Protein AF-A0A496VZT8-F1 (afdb_monomer_lite)

Secondary structure (DSSP, 8-state):
---------HHHHHHHHTGGGGT-SSHHHHHHHHHHHHHHHHHHHHHHHHHHHHHHHHHHH-HHHHHHHHHHHTT---

pLDDT: mean 87.44, std 7.31, range [63.03, 96.38]

Sequence (78 aa):
MTTIELTLEDSQIHFLEQCQSYGFKDKSEAIRAAIQYFSEQLEGQRQLEDSAKLYAEIYETNEETRALTESALSGWPK

Structure (mmCIF, N/CA/C/O backbone):
data_AF-A0A496VZT8-F1
#
_entry.id   AF-A0A4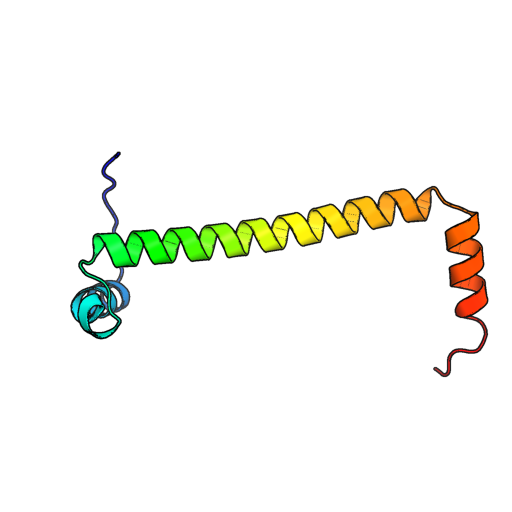96VZT8-F1
#
loop_
_atom_site.group_PDB
_atom_site.id
_atom_site.type_symbol
_atom_site.label_atom_id
_atom_site.label_alt_id
_atom_site.label_comp_id
_atom_site.label_asym_id
_atom_site.label_entity_id
_atom_site.label_seq_id
_atom_site.pdbx_PDB_ins_code
_atom_site.Cartn_x
_atom_site.Cartn_y
_atom_site.Cartn_z
_atom_site.occupancy
_atom_site.B_iso_or_equiv
_atom_site.auth_seq_id
_atom_site.auth_comp_id
_atom_site.auth_asym_id
_atom_site.auth_atom_id
_atom_site.pdbx_PDB_model_num
ATOM 1 N N . MET A 1 1 ? 9.426 -3.541 15.302 1.00 63.03 1 MET A N 1
ATOM 2 C CA . MET A 1 1 ? 8.255 -2.693 14.992 1.00 63.03 1 MET A CA 1
ATOM 3 C C . MET A 1 1 ? 8.536 -1.316 15.543 1.00 63.03 1 MET A C 1
ATOM 5 O O . MET A 1 1 ? 8.915 -1.225 16.703 1.00 63.03 1 MET A O 1
ATOM 9 N N . THR A 1 2 ? 8.397 -0.291 14.711 1.00 82.62 2 THR A N 1
ATOM 10 C CA . THR A 1 2 ? 8.558 1.110 15.114 1.00 82.62 2 THR A CA 1
ATOM 11 C C . THR A 1 2 ? 7.169 1.722 15.236 1.00 82.62 2 THR A C 1
ATOM 13 O O . THR A 1 2 ? 6.309 1.443 14.400 1.00 82.62 2 THR A O 1
ATOM 16 N N . THR A 1 3 ? 6.929 2.504 16.283 1.00 85.44 3 THR A N 1
ATOM 17 C CA . THR A 1 3 ? 5.646 3.181 16.498 1.00 85.44 3 THR A CA 1
ATOM 18 C C . THR A 1 3 ? 5.688 4.553 15.837 1.00 85.44 3 THR A C 1
ATOM 20 O O . THR A 1 3 ? 6.694 5.251 15.945 1.00 85.44 3 THR A O 1
ATOM 23 N N . ILE A 1 4 ? 4.608 4.929 15.156 1.00 87.50 4 ILE A N 1
ATOM 24 C CA . ILE A 1 4 ? 4.428 6.255 14.560 1.00 87.50 4 ILE A CA 1
ATOM 25 C C . ILE A 1 4 ? 3.147 6.875 15.117 1.00 87.50 4 ILE A C 1
ATOM 27 O O . ILE A 1 4 ? 2.170 6.161 15.348 1.00 87.50 4 ILE A O 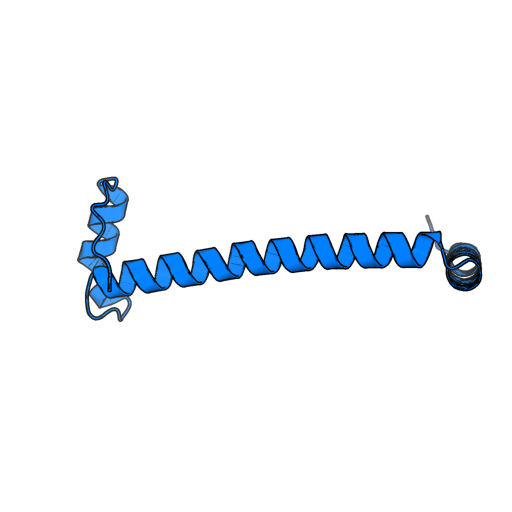1
ATOM 31 N N . GLU A 1 5 ? 3.154 8.185 15.334 1.00 91.31 5 GLU A N 1
ATOM 32 C CA . GLU A 1 5 ? 1.942 8.951 15.623 1.00 91.31 5 GLU A CA 1
ATOM 33 C C . GLU A 1 5 ? 1.380 9.498 14.311 1.00 91.31 5 GLU A C 1
ATOM 35 O O . GLU A 1 5 ? 2.123 9.977 13.454 1.00 91.31 5 GLU A O 1
ATOM 40 N N . LEU A 1 6 ? 0.066 9.377 14.137 1.00 88.62 6 LEU A N 1
ATOM 41 C CA . LEU A 1 6 ? -0.640 9.756 12.920 1.00 88.62 6 LEU A CA 1
ATOM 42 C C . LEU A 1 6 ? -1.795 10.677 13.292 1.00 88.62 6 LEU A C 1
ATOM 44 O O . LEU A 1 6 ? -2.599 10.344 14.162 1.00 88.62 6 LEU A O 1
ATOM 48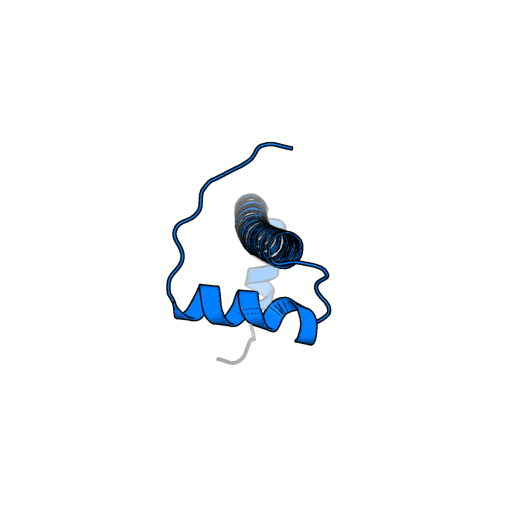 N N . THR A 1 7 ? -1.897 11.799 12.590 1.00 93.06 7 THR A N 1
ATOM 49 C CA . THR A 1 7 ? -3.082 12.655 12.630 1.00 93.06 7 THR A CA 1
ATOM 50 C C . THR A 1 7 ? -3.976 12.274 11.462 1.00 93.06 7 THR A C 1
ATOM 52 O O . THR A 1 7 ? -3.518 12.241 10.321 1.00 93.06 7 THR A O 1
ATOM 55 N N . LEU A 1 8 ? -5.236 11.971 11.754 1.00 92.81 8 LEU A N 1
ATOM 56 C CA . LEU A 1 8 ? -6.228 11.531 10.780 1.00 92.81 8 LEU A CA 1
ATOM 57 C C . LEU A 1 8 ? -7.442 12.455 10.837 1.00 92.81 8 LEU A C 1
ATOM 59 O O . LEU A 1 8 ? -7.735 13.035 11.882 1.00 92.81 8 LEU A O 1
ATOM 63 N N . GLU A 1 9 ? -8.146 12.570 9.718 1.00 96.38 9 GLU A N 1
ATOM 64 C CA . GLU A 1 9 ? -9.427 13.275 9.674 1.00 96.38 9 GLU A CA 1
ATOM 65 C C . GLU A 1 9 ? -10.526 12.464 10.374 1.00 96.38 9 GLU A C 1
ATOM 67 O O . GLU A 1 9 ? -10.474 11.231 10.418 1.00 96.38 9 GLU A O 1
ATOM 72 N N . ASP A 1 10 ? -11.574 13.137 10.853 1.00 94.81 10 ASP A N 1
ATOM 73 C CA . ASP A 1 10 ? -12.705 12.489 11.536 1.00 94.81 10 ASP A CA 1
ATOM 74 C C . ASP A 1 10 ? -13.345 11.377 10.687 1.00 94.81 10 ASP A C 1
ATOM 76 O O . ASP A 1 10 ? -13.725 10.323 11.199 1.00 94.81 10 ASP A O 1
ATOM 80 N N . SER A 1 11 ? -13.404 11.573 9.366 1.00 94.06 11 SER A N 1
ATOM 81 C CA . SER A 1 11 ? -13.899 10.583 8.401 1.00 94.06 11 SER A CA 1
ATOM 82 C C . SER A 1 11 ? -13.069 9.289 8.409 1.00 94.06 11 SER A C 1
ATOM 84 O O . SER A 1 11 ? -13.617 8.185 8.384 1.00 94.06 11 SER A O 1
ATOM 86 N N . GLN A 1 12 ? -11.745 9.414 8.499 1.00 92.88 12 GLN A N 1
ATOM 87 C CA . GLN A 1 12 ? -10.798 8.300 8.541 1.00 92.88 12 GLN A CA 1
ATOM 88 C C . GLN A 1 12 ? -10.843 7.595 9.900 1.00 92.88 12 GLN A C 1
ATOM 90 O O . GLN A 1 12 ? -10.788 6.366 9.964 1.00 92.88 12 GLN A O 1
ATOM 95 N N . ILE A 1 13 ? -10.999 8.355 10.989 1.00 94.25 13 ILE A N 1
ATOM 96 C CA . ILE A 1 13 ? -11.189 7.799 12.333 1.00 94.25 13 ILE A CA 1
ATOM 97 C C . ILE A 1 13 ? -12.475 6.971 12.381 1.00 94.25 13 ILE A C 1
ATOM 99 O O . ILE A 1 13 ? -12.437 5.834 12.854 1.00 94.25 13 ILE A O 1
ATOM 103 N N . HIS A 1 14 ? -13.578 7.485 11.830 1.00 94.31 14 HIS A N 1
ATOM 104 C CA . HIS A 1 14 ? -14.855 6.774 11.785 1.00 94.31 14 HIS A CA 1
ATOM 105 C C . HIS A 1 14 ? -14.767 5.458 10.998 1.00 94.31 14 HIS A C 1
ATOM 107 O O . HIS A 1 14 ? -15.274 4.426 11.439 1.00 94.31 14 HIS A O 1
ATOM 113 N N . PHE A 1 15 ? -14.053 5.456 9.867 1.00 92.88 15 PHE A N 1
ATOM 114 C CA . PHE A 1 15 ? -13.761 4.224 9.132 1.00 92.88 15 PHE A CA 1
ATOM 115 C C . PHE A 1 15 ? -12.992 3.212 9.998 1.00 92.88 15 PHE A C 1
ATOM 117 O O . PHE A 1 15 ? -13.359 2.038 10.065 1.00 92.88 15 PHE A O 1
ATOM 124 N N . LEU A 1 16 ? -11.953 3.662 10.712 1.00 93.81 16 LEU A N 1
ATOM 125 C CA . LEU A 1 16 ? -11.165 2.797 11.592 1.00 93.81 16 LEU A CA 1
ATOM 126 C C . LEU A 1 16 ? -11.965 2.279 12.790 1.00 93.81 16 LEU A C 1
ATOM 128 O O . LEU A 1 16 ? -11.700 1.183 13.272 1.00 93.81 16 LEU A O 1
ATOM 132 N N . GLU A 1 17 ? -12.947 3.021 13.290 1.00 94.62 17 GLU A N 1
ATOM 133 C CA . GLU A 1 17 ? -13.864 2.524 14.324 1.00 94.62 17 GLU A CA 1
ATOM 134 C C . GLU A 1 17 ? -14.728 1.366 13.825 1.00 94.62 17 GLU A C 1
ATOM 136 O O . GLU A 1 17 ? -15.029 0.451 14.588 1.00 94.62 17 GLU A O 1
ATOM 141 N N . GLN A 1 18 ? -15.051 1.359 12.534 1.00 94.50 18 GLN A N 1
ATOM 142 C CA . GLN A 1 18 ? -15.809 0.293 11.889 1.00 94.50 18 GLN A CA 1
ATOM 143 C C . GLN A 1 18 ? -14.922 -0.810 11.299 1.00 94.50 18 GLN A C 1
ATOM 145 O O . GLN A 1 18 ? -15.453 -1.759 10.738 1.00 94.50 18 GLN A O 1
ATOM 150 N N . CYS A 1 19 ? -13.591 -0.755 11.437 1.00 92.56 19 CYS A N 1
ATOM 151 C CA . CYS A 1 19 ? -12.680 -1.693 10.760 1.00 92.56 19 CYS A CA 1
ATOM 152 C C . CYS A 1 19 ? -13.002 -3.183 11.013 1.00 92.56 19 CYS A C 1
ATOM 154 O O . CYS A 1 19 ? -12.827 -4.013 10.122 1.00 92.56 19 CYS A O 1
ATOM 156 N N . GLN A 1 20 ? -13.551 -3.521 12.183 1.00 92.88 20 GLN A N 1
ATOM 157 C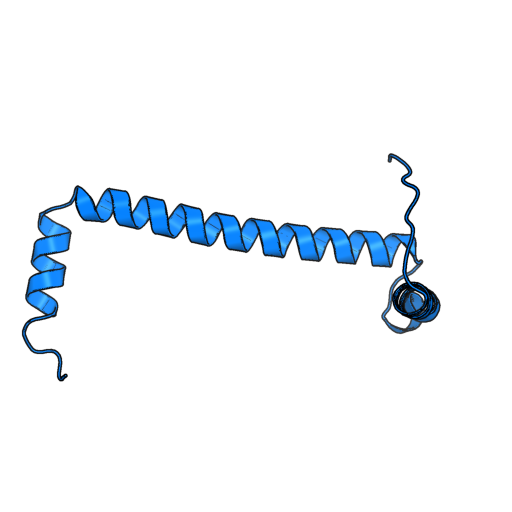 CA . GLN A 1 20 ? -13.947 -4.892 12.515 1.00 92.88 20 GLN A CA 1
ATOM 158 C C . GLN A 1 20 ? -15.090 -5.430 11.647 1.00 92.88 20 GLN A C 1
ATOM 160 O O . GLN A 1 20 ? -15.112 -6.626 11.361 1.00 92.88 20 GLN A O 1
ATOM 165 N N . SER A 1 21 ? -16.010 -4.580 11.175 1.00 94.88 21 SER A N 1
ATOM 166 C CA . SER A 1 21 ? -17.088 -5.020 10.276 1.00 94.88 21 SER A CA 1
ATOM 167 C C . SER A 1 21 ? -16.565 -5.432 8.897 1.00 94.88 21 SER A C 1
ATOM 169 O O . SER A 1 21 ? -17.202 -6.230 8.213 1.00 94.88 21 SER A O 1
ATOM 171 N N . TYR A 1 22 ? -15.379 -4.947 8.522 1.00 92.38 22 TYR A N 1
ATOM 172 C CA . TYR A 1 22 ? -14.676 -5.302 7.289 1.00 92.38 22 TYR A CA 1
ATOM 173 C C . TYR A 1 22 ? -13.706 -6.483 7.467 1.00 92.38 22 TYR A C 1
ATOM 175 O O . TYR A 1 22 ? -13.017 -6.853 6.520 1.00 92.38 22 TYR A O 1
ATOM 183 N N . GLY A 1 23 ? -13.652 -7.090 8.659 1.00 93.94 23 GLY A N 1
ATOM 184 C CA . GLY A 1 23 ? -12.832 -8.272 8.944 1.00 93.94 23 GLY A CA 1
ATOM 185 C C . GLY A 1 23 ? -11.436 -7.988 9.503 1.00 93.94 23 GLY A C 1
ATOM 186 O O . GLY A 1 23 ? -10.666 -8.930 9.675 1.00 93.94 23 GLY A O 1
ATOM 187 N N . PHE A 1 24 ? -11.101 -6.733 9.822 1.00 96.06 24 PHE A N 1
ATOM 188 C CA . PHE A 1 24 ? -9.845 -6.406 10.504 1.00 96.06 24 PHE A CA 1
ATOM 189 C C . PHE A 1 24 ? -9.952 -6.663 12.011 1.00 96.06 24 PHE A C 1
ATOM 191 O O . PHE A 1 24 ? -10.951 -6.331 12.645 1.00 96.06 24 PHE A O 1
ATOM 198 N N . LYS A 1 25 ? -8.899 -7.199 12.624 1.00 94.31 25 LYS A N 1
ATOM 199 C CA . LYS A 1 25 ? -8.812 -7.425 14.071 1.00 94.31 25 LYS A CA 1
ATOM 200 C C . LYS A 1 25 ? -8.795 -6.114 14.855 1.00 94.31 25 LYS A C 1
ATOM 202 O O . LYS A 1 25 ? -9.449 -5.994 15.892 1.00 94.31 25 LYS A O 1
ATOM 207 N N . ASP A 1 26 ? -8.006 -5.150 14.389 1.00 94.56 26 ASP A N 1
ATOM 208 C CA . ASP A 1 26 ? -7.800 -3.865 15.048 1.00 94.56 26 ASP A CA 1
ATOM 209 C C . ASP A 1 26 ? -7.457 -2.744 14.053 1.00 94.56 26 ASP A C 1
ATOM 211 O O . ASP A 1 26 ? -7.146 -2.977 12.881 1.00 94.56 26 ASP A O 1
ATOM 215 N N . LYS A 1 27 ? -7.497 -1.497 14.544 1.00 92.94 27 LYS A N 1
ATOM 216 C CA . LYS A 1 27 ? -7.190 -0.295 13.752 1.00 92.94 27 LYS A CA 1
ATOM 217 C C . LYS A 1 27 ? -5.785 -0.355 13.145 1.00 92.94 27 LYS A C 1
ATOM 219 O O . LYS A 1 27 ? -5.572 0.120 12.034 1.00 92.94 27 LYS A O 1
ATOM 224 N N . SER A 1 28 ? -4.820 -0.934 13.861 1.00 92.56 28 SER A N 1
ATOM 225 C CA . SER A 1 28 ? -3.441 -1.034 13.385 1.00 92.56 28 SER A CA 1
ATOM 226 C C . SER A 1 28 ? -3.304 -2.032 12.237 1.00 92.56 28 SER A C 1
ATOM 228 O O . SER A 1 28 ? -2.504 -1.800 11.336 1.00 92.56 28 SER A O 1
ATOM 230 N N . GLU A 1 29 ? -4.062 -3.127 12.241 1.00 94.44 29 GLU A N 1
ATOM 231 C CA . GLU A 1 29 ? -4.123 -4.063 11.119 1.00 94.44 29 GLU A CA 1
ATOM 232 C C . GLU A 1 29 ? -4.733 -3.412 9.880 1.00 94.44 29 GLU A C 1
ATOM 234 O O . GLU A 1 29 ? -4.138 -3.507 8.809 1.00 94.44 29 GLU A O 1
ATOM 239 N N . ALA A 1 30 ? -5.834 -2.673 10.036 1.00 94.81 30 ALA A N 1
ATOM 240 C CA . ALA A 1 30 ? -6.446 -1.930 8.935 1.00 94.81 30 ALA A CA 1
ATOM 241 C C . ALA A 1 30 ? -5.474 -0.908 8.317 1.00 94.81 30 ALA A C 1
ATOM 243 O O . ALA A 1 30 ? -5.322 -0.853 7.097 1.00 94.81 30 ALA A O 1
ATOM 244 N N . ILE A 1 31 ? -4.754 -0.144 9.149 1.00 94.12 31 ILE A N 1
ATOM 245 C CA . ILE A 1 31 ? -3.746 0.821 8.678 1.00 94.12 31 ILE A CA 1
ATOM 246 C C . ILE A 1 31 ? -2.590 0.110 7.963 1.00 94.12 31 ILE A C 1
ATOM 248 O O . ILE A 1 31 ? -2.178 0.549 6.892 1.00 94.12 31 ILE A O 1
ATOM 252 N N . ARG A 1 32 ? -2.071 -0.999 8.511 1.00 93.56 32 ARG A N 1
ATOM 253 C CA . ARG A 1 32 ? -1.004 -1.773 7.851 1.00 93.56 32 ARG A CA 1
ATOM 254 C C . ARG A 1 32 ? -1.449 -2.294 6.487 1.00 93.56 32 ARG A C 1
ATOM 256 O O . ARG A 1 32 ? -0.689 -2.171 5.532 1.00 93.56 32 ARG A O 1
ATOM 263 N N . ALA A 1 33 ? -2.664 -2.830 6.392 1.00 95.06 33 ALA A N 1
ATOM 264 C CA . ALA A 1 33 ? -3.221 -3.313 5.133 1.00 95.06 33 ALA A CA 1
ATOM 265 C C . ALA A 1 33 ? -3.381 -2.180 4.108 1.00 95.06 33 ALA A C 1
ATOM 267 O O . ALA A 1 33 ? -3.007 -2.347 2.950 1.00 95.06 33 ALA A O 1
ATOM 268 N N . ALA A 1 34 ? -3.865 -1.010 4.536 1.00 93.44 34 ALA A N 1
ATOM 269 C CA . ALA A 1 34 ? -4.000 0.158 3.669 1.00 93.44 34 ALA A CA 1
ATOM 270 C C . ALA A 1 34 ? -2.643 0.659 3.144 1.00 93.44 34 ALA A C 1
ATOM 272 O O . ALA A 1 34 ? -2.513 0.933 1.952 1.00 93.44 34 ALA A O 1
ATOM 273 N N . ILE A 1 35 ? -1.624 0.739 4.009 1.00 93.19 35 ILE A N 1
ATOM 274 C CA . ILE A 1 35 ? -0.265 1.142 3.611 1.00 93.19 35 ILE A CA 1
ATOM 275 C C . ILE A 1 35 ? 0.335 0.124 2.639 1.00 93.19 35 ILE A C 1
ATOM 277 O O . ILE A 1 35 ? 0.905 0.527 1.629 1.00 93.19 35 ILE A O 1
ATOM 281 N N . GLN A 1 36 ? 0.183 -1.175 2.914 1.00 94.19 36 GLN A N 1
ATOM 282 C CA . GLN A 1 36 ? 0.683 -2.231 2.034 1.00 94.19 36 GLN A CA 1
ATOM 283 C C . GLN A 1 36 ? 0.043 -2.139 0.646 1.00 94.19 36 GLN A C 1
ATOM 285 O O . GLN A 1 36 ? 0.753 -2.073 -0.353 1.00 94.19 36 GLN A O 1
ATOM 290 N N . TYR A 1 37 ? -1.288 -2.044 0.596 1.00 94.19 37 TYR A N 1
ATOM 291 C CA . TYR A 1 37 ? -2.027 -1.879 -0.653 1.00 94.19 37 TYR A CA 1
ATOM 292 C C . TYR A 1 37 ? -1.564 -0.638 -1.426 1.00 94.19 37 TYR A C 1
ATOM 294 O O . TYR A 1 37 ? -1.334 -0.698 -2.630 1.00 94.19 37 TYR A O 1
ATOM 302 N N . PHE A 1 38 ? -1.383 0.492 -0.739 1.00 92.81 38 PHE A N 1
ATOM 303 C CA . PHE A 1 38 ? -0.916 1.719 -1.376 1.00 92.81 38 PHE A CA 1
ATOM 304 C C . PHE A 1 38 ? 0.523 1.602 -1.905 1.00 92.81 38 PHE A C 1
ATOM 306 O O . PHE A 1 38 ? 0.796 2.069 -3.010 1.00 92.81 38 PHE A O 1
ATOM 313 N N . SER A 1 39 ? 1.425 0.943 -1.167 1.00 91.00 39 SER A N 1
ATOM 314 C CA . SER A 1 39 ? 2.803 0.685 -1.616 1.00 91.00 39 SER A CA 1
ATOM 315 C C . SER A 1 39 ? 2.822 -0.157 -2.886 1.00 91.00 39 SER A C 1
ATOM 317 O O . SER A 1 39 ? 3.454 0.229 -3.863 1.00 91.00 39 SER A O 1
ATOM 319 N N . GLU A 1 40 ? 2.066 -1.256 -2.911 1.00 91.06 40 GLU A N 1
ATOM 320 C CA . GLU A 1 40 ? 1.975 -2.147 -4.073 1.00 91.06 40 GLU A CA 1
ATOM 321 C C . GLU A 1 40 ? 1.424 -1.426 -5.307 1.00 91.06 40 GLU A C 1
ATOM 323 O O . GLU A 1 40 ? 1.928 -1.613 -6.414 1.00 91.06 40 GLU A O 1
ATOM 328 N N . GLN A 1 41 ? 0.427 -0.555 -5.129 1.00 92.62 41 GLN A N 1
ATOM 329 C CA . GLN A 1 41 ? -0.108 0.260 -6.222 1.00 92.62 41 GLN A CA 1
ATOM 330 C C . GLN A 1 41 ? 0.935 1.239 -6.775 1.00 92.62 41 GLN A C 1
ATOM 332 O O . GLN A 1 41 ? 1.078 1.365 -7.992 1.00 92.62 41 GLN A O 1
ATOM 337 N N . LEU A 1 42 ? 1.687 1.915 -5.903 1.00 87.94 42 LEU A N 1
ATOM 338 C CA . LEU A 1 42 ? 2.739 2.844 -6.323 1.00 87.94 42 LEU A CA 1
ATOM 339 C C . LEU A 1 42 ? 3.919 2.128 -6.989 1.00 87.94 42 LEU A C 1
ATOM 341 O O . LEU A 1 42 ? 4.442 2.602 -7.998 1.00 87.94 42 LEU A O 1
ATOM 345 N N . GLU A 1 43 ? 4.341 0.993 -6.439 1.00 84.75 43 GLU A N 1
ATOM 346 C CA . GLU A 1 43 ? 5.411 0.169 -6.998 1.00 84.75 43 GLU A CA 1
ATOM 347 C C . GLU A 1 43 ? 5.007 -0.418 -8.349 1.00 84.75 43 GLU A C 1
ATOM 349 O O . GLU A 1 43 ? 5.787 -0.341 -9.295 1.00 84.75 43 GLU A O 1
ATOM 354 N N . GLY A 1 44 ? 3.777 -0.923 -8.480 1.00 8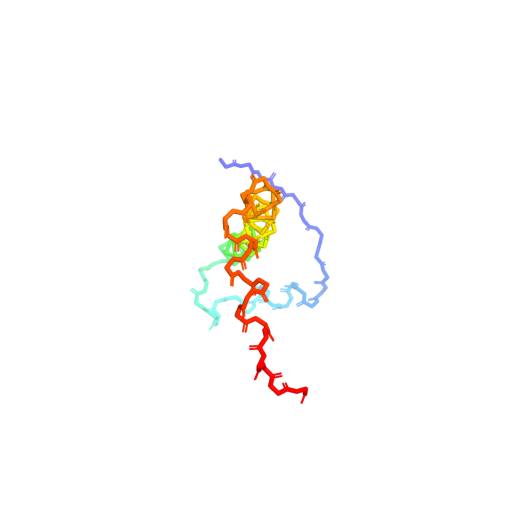1.69 44 GLY A N 1
ATOM 355 C CA . GLY A 1 44 ? 3.242 -1.408 -9.750 1.00 81.69 44 GLY A CA 1
ATOM 356 C C . GLY A 1 44 ? 3.212 -0.318 -10.823 1.00 81.69 44 GLY A C 1
ATOM 357 O O . GLY A 1 44 ? 3.634 -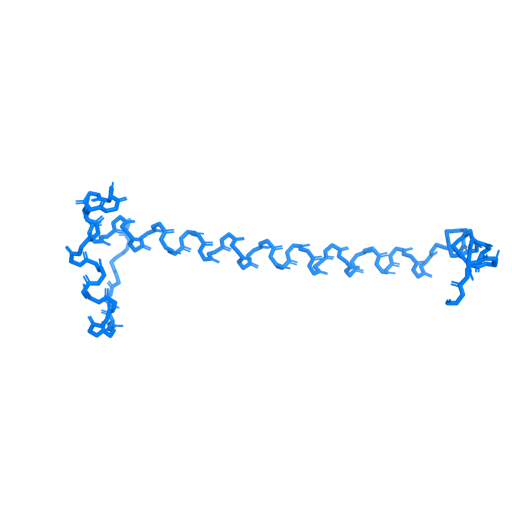0.557 -11.953 1.00 81.69 44 GLY A O 1
ATOM 358 N N . GLN A 1 45 ? 2.791 0.903 -10.474 1.00 76.19 45 GLN A N 1
ATOM 359 C CA . GLN A 1 45 ? 2.828 2.041 -11.401 1.00 76.19 45 GLN A CA 1
ATOM 360 C C . GLN A 1 45 ? 4.252 2.384 -11.846 1.00 76.19 45 GLN A C 1
ATOM 362 O O . GLN A 1 45 ? 4.487 2.572 -13.039 1.00 76.19 45 GLN A O 1
ATOM 367 N N . ARG A 1 46 ? 5.213 2.417 -10.915 1.00 75.94 46 ARG A N 1
ATOM 368 C CA . ARG A 1 46 ? 6.622 2.673 -11.250 1.00 75.94 46 ARG A CA 1
ATOM 369 C C . ARG A 1 46 ? 7.211 1.584 -12.135 1.00 75.94 46 ARG A C 1
ATOM 371 O O . ARG A 1 46 ? 7.840 1.903 -13.132 1.00 75.94 46 ARG A O 1
ATOM 378 N N . GLN A 1 47 ? 6.958 0.314 -11.825 1.00 76.38 47 GLN A N 1
ATOM 379 C CA . GLN A 1 47 ? 7.437 -0.808 -12.636 1.00 76.38 47 GLN A CA 1
ATOM 380 C C . GLN A 1 47 ? 6.893 -0.752 -14.067 1.00 76.38 47 GLN A C 1
ATOM 382 O O . GLN A 1 47 ? 7.631 -1.020 -15.013 1.00 76.38 47 GLN A O 1
ATOM 387 N N . LEU A 1 48 ? 5.624 -0.370 -14.244 1.00 76.38 48 LEU A N 1
ATOM 388 C CA . LEU A 1 48 ? 5.039 -0.169 -15.570 1.00 76.38 48 LEU A CA 1
ATOM 389 C C . LEU A 1 48 ? 5.734 0.971 -16.322 1.00 76.38 48 LEU A C 1
ATOM 391 O O . LEU A 1 48 ? 6.120 0.781 -17.474 1.00 76.38 48 LEU A O 1
ATOM 395 N N . GLU A 1 49 ? 5.942 2.119 -15.676 1.00 82.56 49 GLU A N 1
ATOM 396 C CA . GLU A 1 49 ? 6.625 3.265 -16.285 1.00 82.56 49 GLU A CA 1
ATOM 397 C C . GLU A 1 49 ? 8.080 2.939 -16.658 1.00 82.56 49 GLU A C 1
ATOM 399 O O . GLU A 1 49 ? 8.514 3.225 -17.775 1.00 82.56 49 GLU A O 1
ATOM 404 N N . ASP A 1 50 ? 8.811 2.283 -15.758 1.00 82.81 50 ASP A N 1
ATOM 405 C CA . ASP A 1 50 ? 10.195 1.864 -15.974 1.00 82.81 50 ASP A CA 1
ATOM 406 C C . ASP A 1 50 ? 10.286 0.822 -17.096 1.00 82.81 50 ASP A C 1
ATOM 408 O O . ASP A 1 50 ? 11.163 0.908 -17.957 1.00 82.81 50 ASP A O 1
ATOM 412 N N . SER A 1 51 ? 9.341 -0.124 -17.153 1.00 82.88 51 SER A N 1
ATOM 413 C CA . SER A 1 51 ? 9.285 -1.109 -18.235 1.00 82.88 51 SER A CA 1
ATOM 414 C C . SER A 1 51 ? 8.999 -0.456 -19.589 1.00 82.88 51 SER A C 1
ATOM 416 O O . SER A 1 51 ? 9.658 -0.786 -20.572 1.00 82.88 51 SER A O 1
ATOM 418 N N . ALA A 1 52 ? 8.075 0.508 -19.649 1.00 85.56 52 ALA A N 1
ATOM 419 C CA . ALA A 1 52 ? 7.750 1.228 -20.875 1.00 85.56 52 ALA A CA 1
ATOM 420 C C . ALA A 1 52 ? 8.938 2.065 -21.373 1.00 85.56 52 ALA A C 1
ATOM 422 O O . ALA A 1 52 ? 9.218 2.068 -22.571 1.00 85.56 52 ALA A O 1
ATOM 423 N N . LYS A 1 53 ? 9.670 2.721 -20.461 1.00 88.69 53 LYS A N 1
ATOM 424 C CA . LYS A 1 53 ? 10.912 3.444 -20.781 1.00 88.69 53 LYS A CA 1
ATOM 425 C C . LYS A 1 53 ? 11.979 2.508 -21.337 1.00 88.69 53 LYS A C 1
ATOM 427 O O . LYS A 1 53 ? 12.514 2.777 -22.407 1.00 88.69 53 LYS A O 1
ATOM 432 N N . LEU A 1 54 ? 12.219 1.377 -20.674 1.00 87.06 54 LEU A N 1
ATOM 433 C CA . LEU A 1 54 ? 13.189 0.385 -21.138 1.00 87.06 54 LEU A CA 1
ATOM 434 C C . LEU A 1 54 ? 12.820 -0.168 -22.524 1.00 87.06 54 LEU A C 1
ATOM 436 O O . LEU A 1 54 ? 13.680 -0.300 -23.391 1.00 87.06 54 LEU A O 1
ATOM 440 N N . TYR A 1 55 ? 11.537 -0.454 -22.763 1.00 84.56 55 TYR A N 1
ATOM 441 C CA . TYR A 1 55 ? 11.057 -0.860 -24.085 1.00 84.56 55 TYR A CA 1
ATOM 442 C C . TYR A 1 55 ? 11.279 0.225 -25.144 1.00 84.56 55 TYR A C 1
ATOM 444 O O . TYR A 1 55 ? 11.682 -0.110 -26.256 1.00 84.56 55 TYR A O 1
ATOM 452 N N . ALA A 1 56 ? 11.051 1.501 -24.819 1.00 86.75 56 ALA A N 1
ATOM 453 C CA . ALA A 1 56 ? 11.305 2.611 -25.735 1.00 86.75 56 ALA A CA 1
ATOM 454 C C . ALA A 1 56 ? 12.797 2.726 -26.094 1.00 86.75 56 ALA A C 1
ATOM 456 O O . ALA A 1 56 ? 13.128 2.826 -27.272 1.00 86.75 56 ALA A O 1
ATOM 457 N N . GLU A 1 57 ? 13.695 2.613 -25.112 1.00 87.31 57 GLU A N 1
ATOM 458 C CA . GLU A 1 57 ? 15.151 2.627 -25.328 1.00 87.31 57 GLU A CA 1
ATOM 459 C C . GLU A 1 57 ? 15.619 1.470 -26.234 1.00 87.31 57 GLU A C 1
ATOM 461 O O . GLU A 1 57 ? 16.414 1.655 -27.163 1.00 87.31 57 GLU A O 1
ATOM 466 N N . ILE A 1 58 ? 15.091 0.261 -26.009 1.00 86.50 58 ILE A N 1
ATOM 467 C CA . ILE A 1 58 ? 15.381 -0.912 -26.850 1.00 86.50 58 ILE A CA 1
ATOM 468 C C . ILE A 1 58 ? 14.823 -0.712 -28.265 1.00 86.50 58 ILE A C 1
ATOM 470 O O . ILE A 1 58 ? 15.484 -1.040 -29.250 1.00 86.50 58 ILE A O 1
ATOM 474 N N . TYR A 1 59 ? 13.613 -0.166 -28.385 1.00 85.75 59 TYR A N 1
ATOM 475 C CA . TYR A 1 59 ? 12.977 0.084 -29.674 1.00 85.75 59 TYR A CA 1
ATOM 476 C C . TYR A 1 59 ? 13.734 1.135 -30.498 1.00 85.75 59 TYR A C 1
ATOM 478 O O . TYR A 1 59 ? 13.917 0.952 -31.700 1.00 85.75 59 TYR A O 1
ATOM 486 N N . GLU A 1 60 ? 14.239 2.203 -29.873 1.00 85.62 60 GLU A N 1
ATOM 487 C CA . GLU A 1 60 ? 15.038 3.233 -30.551 1.00 85.62 60 GLU A CA 1
ATOM 488 C C . GLU A 1 60 ? 16.326 2.680 -31.166 1.00 85.62 60 GLU A C 1
ATOM 490 O O . GLU A 1 60 ? 16.742 3.113 -32.244 1.00 85.62 60 GLU A O 1
ATOM 495 N N . THR A 1 61 ? 16.944 1.708 -30.499 1.00 84.56 61 THR A N 1
ATOM 496 C CA . THR A 1 61 ? 18.220 1.117 -30.916 1.00 84.56 61 THR A CA 1
ATOM 497 C C . THR A 1 61 ? 18.062 -0.080 -31.858 1.00 84.56 61 THR A C 1
ATOM 499 O O . THR A 1 61 ? 19.039 -0.497 -32.480 1.00 84.56 61 THR A O 1
ATOM 502 N N . ASN A 1 62 ? 16.847 -0.610 -32.031 1.00 86.44 62 ASN A N 1
ATOM 503 C CA . ASN A 1 62 ? 16.582 -1.786 -32.857 1.00 86.44 62 ASN A CA 1
ATOM 504 C C . ASN A 1 62 ? 15.943 -1.414 -34.211 1.00 86.44 62 ASN A C 1
ATOM 506 O O . ASN A 1 62 ? 14.723 -1.331 -34.358 1.00 86.44 62 ASN A O 1
ATOM 510 N N . GLU A 1 63 ? 16.784 -1.205 -35.229 1.00 84.25 63 GLU A N 1
ATOM 511 C CA . GLU A 1 63 ? 16.357 -0.851 -36.595 1.00 84.25 63 GLU A CA 1
ATOM 512 C C . GLU A 1 63 ? 15.425 -1.873 -37.247 1.00 84.25 63 GLU A C 1
ATOM 514 O O . GLU A 1 63 ? 14.452 -1.479 -37.885 1.00 84.25 63 GLU A O 1
ATOM 519 N N . GLU A 1 64 ? 15.681 -3.166 -37.066 1.00 88.31 64 GLU A N 1
ATOM 520 C CA . GLU A 1 64 ? 14.864 -4.229 -37.656 1.00 88.31 64 GLU A CA 1
ATOM 521 C C . GLU A 1 64 ? 13.428 -4.188 -37.117 1.00 88.31 64 GLU A C 1
ATOM 523 O O . GLU A 1 64 ? 12.461 -4.245 -37.877 1.00 88.31 64 GLU A O 1
ATOM 528 N N . THR A 1 65 ? 13.279 -4.005 -35.804 1.00 83.38 65 THR A N 1
ATOM 529 C CA . THR A 1 65 ? 11.967 -3.953 -35.144 1.00 83.38 65 THR A CA 1
ATOM 530 C C . THR A 1 65 ? 11.192 -2.702 -35.556 1.00 83.38 65 THR A C 1
ATOM 532 O O . THR A 1 65 ? 9.985 -2.779 -35.803 1.00 83.38 65 THR A O 1
ATOM 535 N N . ARG A 1 66 ? 11.875 -1.559 -35.706 1.00 85.62 66 ARG A N 1
ATOM 536 C CA . ARG A 1 66 ? 11.271 -0.325 -36.235 1.00 85.62 66 ARG A CA 1
ATOM 537 C C . ARG A 1 66 ? 10.807 -0.495 -37.675 1.00 85.62 66 ARG A C 1
ATOM 539 O O . ARG A 1 66 ? 9.655 -0.197 -37.967 1.00 85.62 66 ARG A O 1
ATOM 546 N N . ALA A 1 67 ? 11.645 -1.063 -38.541 1.00 86.06 67 ALA A N 1
ATOM 547 C CA . ALA A 1 67 ? 11.301 -1.305 -39.940 1.00 86.06 67 ALA A CA 1
ATOM 548 C C . ALA A 1 67 ? 10.095 -2.250 -40.086 1.00 86.06 67 ALA A C 1
ATOM 550 O O . ALA A 1 67 ? 9.198 -1.995 -40.891 1.00 86.06 67 ALA A O 1
ATOM 551 N N . LEU A 1 68 ? 10.023 -3.310 -39.272 1.00 85.94 68 LEU A N 1
ATOM 552 C CA . LEU A 1 68 ? 8.868 -4.211 -39.238 1.00 85.94 68 LEU A CA 1
ATOM 553 C C . LEU A 1 68 ? 7.598 -3.489 -38.766 1.00 85.94 68 LEU A C 1
ATOM 555 O O . LEU A 1 68 ? 6.550 -3.622 -39.399 1.00 85.94 68 LEU A O 1
ATOM 559 N N . THR A 1 69 ? 7.694 -2.679 -37.711 1.00 83.75 69 THR A N 1
ATOM 560 C CA . THR A 1 69 ? 6.560 -1.911 -37.168 1.00 83.75 69 THR A CA 1
ATOM 561 C C . THR A 1 69 ? 6.051 -0.867 -38.168 1.00 83.75 69 THR A C 1
ATOM 563 O O . THR A 1 69 ? 4.849 -0.771 -38.412 1.00 83.75 69 THR A O 1
ATOM 566 N N . GLU A 1 70 ? 6.956 -0.135 -38.817 1.00 84.12 70 GLU A N 1
ATOM 567 C CA . GLU A 1 70 ? 6.644 0.827 -39.881 1.00 84.12 70 GLU A CA 1
ATOM 568 C C . GLU A 1 70 ? 6.020 0.147 -41.105 1.00 84.12 70 GLU A C 1
ATOM 570 O O . GLU A 1 70 ? 5.059 0.659 -41.681 1.00 84.12 70 GLU A O 1
ATOM 575 N N . SER A 1 71 ? 6.502 -1.043 -41.475 1.00 85.00 71 SER A N 1
ATOM 576 C CA . SER A 1 71 ? 5.928 -1.812 -42.582 1.00 85.00 71 SER A CA 1
ATOM 577 C C . SER A 1 71 ? 4.508 -2.308 -42.283 1.00 85.00 71 SER A C 1
ATOM 579 O O . SER A 1 71 ? 3.667 -2.320 -43.180 1.00 85.00 71 SER A O 1
ATOM 581 N N . ALA A 1 72 ? 4.212 -2.647 -41.023 1.00 81.94 72 ALA A N 1
ATOM 582 C CA . ALA A 1 72 ? 2.892 -3.096 -40.582 1.00 81.94 72 ALA A CA 1
ATOM 583 C C . ALA A 1 72 ? 1.862 -1.954 -40.486 1.00 81.94 72 ALA A C 1
ATOM 585 O O . ALA A 1 72 ? 0.660 -2.198 -40.581 1.00 81.94 72 ALA A O 1
ATOM 586 N N . LEU A 1 73 ? 2.315 -0.704 -40.336 1.00 80.12 73 LEU A N 1
ATOM 587 C CA . LEU A 1 73 ? 1.461 0.490 -40.387 1.00 80.12 73 LEU A CA 1
ATOM 588 C C . LEU A 1 73 ? 0.931 0.774 -41.804 1.00 80.12 73 LEU A C 1
ATOM 590 O O . LEU A 1 73 ? -0.118 1.406 -41.961 1.00 80.12 73 LEU A O 1
ATOM 594 N N . SER A 1 74 ? 1.618 0.284 -42.842 1.00 70.75 74 SER A N 1
ATOM 595 C CA . SER A 1 74 ? 1.183 0.403 -44.235 1.00 70.75 74 SER A CA 1
ATOM 596 C C . SER A 1 74 ? -0.034 -0.492 -44.502 1.00 70.75 74 SER A C 1
ATOM 598 O O . SER A 1 74 ? 0.093 -1.676 -44.806 1.00 70.75 74 SER A O 1
ATOM 600 N N . GLY A 1 75 ? -1.235 0.081 -44.381 1.00 71.50 75 GLY A N 1
ATOM 601 C CA . GLY A 1 75 ? -2.506 -0.602 -44.657 1.00 71.50 75 GLY A CA 1
ATOM 602 C C . GLY A 1 75 ? -3.513 -0.582 -43.510 1.00 71.50 75 GLY A C 1
ATOM 603 O O . GLY A 1 75 ? -4.629 -1.074 -43.684 1.00 71.50 75 GLY A O 1
ATOM 604 N N . TRP A 1 76 ? -3.168 0.010 -42.362 1.00 74.25 76 TRP A N 1
ATOM 605 C CA . TRP A 1 76 ? -4.133 0.195 -41.281 1.00 74.25 76 TRP A CA 1
ATOM 606 C C . TRP A 1 76 ? -5.183 1.247 -41.688 1.00 74.25 76 TRP A C 1
ATOM 608 O O . TRP A 1 76 ? -4.805 2.338 -42.129 1.00 74.25 76 TRP A O 1
ATOM 618 N N . PRO A 1 77 ? -6.495 0.955 -41.587 1.00 74.00 77 PRO A N 1
ATOM 619 C CA . PRO A 1 77 ? -7.520 1.967 -41.822 1.00 74.00 77 PRO A CA 1
ATOM 620 C C . PRO A 1 77 ? -7.370 3.127 -40.825 1.00 74.00 77 PRO A C 1
ATOM 622 O O . PRO A 1 77 ? -7.074 2.894 -39.653 1.00 74.00 77 PRO A O 1
ATOM 625 N N . LYS A 1 78 ? -7.552 4.359 -41.321 1.00 66.81 78 LYS A N 1
ATOM 626 C CA . LYS A 1 78 ? -7.582 5.585 -40.505 1.00 66.81 78 LYS A CA 1
ATOM 627 C C . LYS A 1 78 ? -8.715 5.573 -39.488 1.00 66.81 78 LYS A C 1
ATOM 629 O O . LYS A 1 78 ? -9.810 5.085 -39.847 1.00 66.81 78 LYS A O 1
#

Radius of gyration: 23.36 Å; chains: 1; bounding box: 35×22×61 Å

Foldseek 3Di:
DDDDDDDDDPVLVVCQVCVVVVPDPHSVRVVVVVVVVVVCVVVVVVVVVVVVVVVVVVCVVDPVNVVVVVVVVVPDDD